Protein AF-M6EBB3-F1 (afdb_monomer)

Structure (mmCIF, N/CA/C/O backbone):
data_AF-M6EBB3-F1
#
_entry.id   AF-M6EBB3-F1
#
loop_
_atom_site.group_PDB
_atom_site.id
_atom_site.type_symbol
_atom_site.label_atom_id
_atom_site.label_alt_id
_atom_site.label_comp_id
_atom_site.label_asym_id
_atom_site.label_entity_id
_atom_site.label_seq_id
_atom_site.pdbx_PDB_ins_code
_atom_site.Cartn_x
_atom_site.Cartn_y
_atom_site.Cartn_z
_atom_site.occupancy
_atom_site.B_iso_or_equiv
_atom_site.auth_seq_id
_atom_site.auth_comp_id
_atom_site.auth_asym_id
_atom_site.auth_atom_id
_atom_site.pdbx_PDB_model_num
ATOM 1 N N . MET A 1 1 ? -8.201 6.670 -2.547 1.00 90.94 1 MET A N 1
ATOM 2 C CA . MET A 1 1 ? -8.182 5.988 -1.235 1.00 90.94 1 MET A CA 1
ATOM 3 C C . MET A 1 1 ? -7.488 6.898 -0.233 1.00 90.94 1 MET A C 1
ATOM 5 O O . MET A 1 1 ? -6.308 7.124 -0.425 1.00 90.94 1 MET A O 1
ATOM 9 N N . TYR A 1 2 ? -8.177 7.465 0.760 1.00 93.94 2 TYR A N 1
ATOM 10 C CA . TYR A 1 2 ? -7.606 8.462 1.680 1.00 93.94 2 TYR A CA 1
ATOM 11 C C . TYR A 1 2 ? -7.343 7.869 3.071 1.00 93.94 2 TYR A C 1
ATOM 13 O O . TYR A 1 2 ? -8.265 7.339 3.694 1.00 93.94 2 TYR A O 1
ATOM 21 N N . SER A 1 3 ? -6.114 8.011 3.572 1.00 95.50 3 SER A N 1
ATOM 22 C CA . SER A 1 3 ? -5.724 7.679 4.947 1.00 95.50 3 SER A CA 1
ATOM 23 C C . SER A 1 3 ? -5.697 8.931 5.817 1.00 95.50 3 SER A C 1
ATOM 25 O O . SER A 1 3 ? -5.097 9.930 5.441 1.00 95.50 3 SER A O 1
ATOM 27 N N . LYS A 1 4 ? -6.353 8.906 6.980 1.00 95.00 4 LYS A N 1
ATOM 28 C CA . LYS A 1 4 ? -6.359 10.023 7.942 1.00 95.00 4 LYS A CA 1
ATOM 29 C C . LYS A 1 4 ? -6.238 9.497 9.369 1.00 95.00 4 LYS A C 1
ATOM 31 O O . LYS A 1 4 ? -7.159 9.648 10.171 1.00 95.00 4 LYS A O 1
ATOM 36 N N . VAL A 1 5 ? -5.129 8.826 9.675 1.00 95.38 5 VAL A N 1
ATOM 37 C CA . VAL A 1 5 ? -4.900 8.245 11.011 1.00 95.38 5 VAL A CA 1
ATOM 38 C C . VAL A 1 5 ? -4.721 9.339 12.068 1.00 95.38 5 VAL A C 1
ATOM 40 O O . VAL A 1 5 ? -5.333 9.274 13.135 1.00 95.38 5 VAL A O 1
ATOM 43 N N . GLY A 1 6 ? -3.929 10.374 11.771 1.00 91.88 6 GLY A N 1
ATOM 44 C CA . GLY A 1 6 ? -3.721 11.510 12.669 1.00 91.88 6 GLY A CA 1
ATOM 45 C C . GLY A 1 6 ? -3.179 11.091 14.041 1.00 91.88 6 GLY A C 1
ATOM 46 O O . GLY A 1 6 ? -2.191 10.361 14.157 1.00 91.88 6 GLY A O 1
ATOM 47 N N . SER A 1 7 ? -3.820 11.547 15.119 1.00 93.81 7 SER A N 1
ATOM 48 C CA . SER A 1 7 ? -3.408 11.225 16.494 1.00 93.81 7 SER A CA 1
ATOM 49 C C . SER A 1 7 ? -3.802 9.814 16.949 1.00 93.81 7 SER A C 1
ATOM 51 O O . SER A 1 7 ? -3.238 9.319 17.925 1.00 93.81 7 SER A O 1
ATOM 53 N N . TYR A 1 8 ? -4.703 9.133 16.238 1.00 94.19 8 TYR A N 1
ATOM 54 C CA . TYR A 1 8 ? -5.161 7.789 16.590 1.00 94.19 8 TYR A CA 1
ATOM 55 C C . TYR A 1 8 ? -4.100 6.719 16.294 1.00 94.19 8 TYR A C 1
ATOM 57 O O . TYR A 1 8 ? -3.073 6.987 15.668 1.00 94.19 8 TYR A O 1
ATOM 65 N N . GLN A 1 9 ? -4.317 5.498 16.791 1.00 94.38 9 GLN A N 1
ATOM 66 C CA . GLN A 1 9 ? -3.449 4.350 16.483 1.00 94.38 9 GLN A CA 1
ATOM 67 C C . GLN A 1 9 ? -3.771 3.740 15.115 1.00 94.38 9 GLN A C 1
ATOM 69 O O . GLN A 1 9 ? -2.894 3.192 14.456 1.00 94.38 9 GLN A O 1
ATOM 74 N N . TRP A 1 10 ? -5.027 3.853 14.693 1.00 94.25 10 TRP A N 1
ATOM 75 C CA . TRP A 1 10 ? -5.537 3.392 13.412 1.00 94.25 10 TRP A CA 1
ATOM 76 C C . TRP A 1 10 ? -6.767 4.223 13.032 1.00 94.25 10 TRP A C 1
ATOM 78 O O . TRP A 1 10 ? -7.370 4.860 13.900 1.00 94.25 10 TRP A O 1
ATOM 88 N N . ASN A 1 11 ? -7.135 4.230 11.753 1.00 95.75 11 ASN A N 1
ATOM 89 C CA . ASN A 1 11 ? -8.399 4.804 11.292 1.00 95.75 11 ASN A CA 1
ATOM 90 C C . ASN A 1 11 ? -8.869 4.141 9.990 1.00 95.75 11 ASN A C 1
ATOM 92 O O . ASN A 1 11 ? -8.056 3.641 9.210 1.00 95.75 11 ASN A O 1
ATOM 96 N N . TRP A 1 12 ? -10.178 4.157 9.746 1.00 95.19 12 TRP A N 1
ATOM 97 C CA . TRP A 1 12 ? -10.775 3.648 8.514 1.00 95.19 12 TRP A CA 1
ATOM 98 C C . TRP A 1 12 ? -10.331 4.453 7.296 1.00 95.19 12 TRP A C 1
ATOM 100 O O . TRP A 1 12 ? -10.166 5.676 7.348 1.00 95.19 12 TRP A O 1
ATOM 110 N N . ILE A 1 13 ? -10.194 3.755 6.174 1.00 95.75 13 ILE A N 1
ATOM 111 C CA . ILE A 1 13 ? -9.938 4.382 4.886 1.00 95.75 13 ILE A CA 1
ATOM 112 C C . ILE A 1 13 ? -11.194 5.087 4.375 1.00 95.75 13 ILE A C 1
ATOM 114 O O . ILE A 1 13 ? -12.295 4.540 4.401 1.00 95.75 13 ILE A O 1
ATOM 118 N N . GLN A 1 14 ? -11.012 6.297 3.846 1.00 94.19 14 GLN A N 1
ATOM 119 C CA . GLN A 1 14 ? -12.075 7.057 3.196 1.00 94.19 14 GLN A CA 1
ATOM 120 C C . GLN A 1 14 ? -11.992 6.909 1.673 1.00 94.19 14 GLN A C 1
ATOM 122 O O . GLN A 1 14 ? -10.945 7.134 1.055 1.00 94.19 14 GLN A O 1
ATOM 127 N N . TRP A 1 15 ? -13.115 6.559 1.052 1.00 92.75 15 TRP A N 1
ATOM 128 C CA . TRP A 1 15 ? -13.246 6.485 -0.401 1.00 92.75 15 TRP A CA 1
ATOM 129 C C . TRP A 1 15 ? -13.797 7.800 -0.948 1.00 92.75 15 TRP A C 1
ATOM 131 O O . TRP A 1 15 ? -14.705 8.392 -0.372 1.00 92.75 15 TRP A O 1
ATOM 141 N N . ALA A 1 16 ? -13.230 8.261 -2.056 1.00 89.69 16 ALA A N 1
ATOM 142 C CA . ALA A 1 16 ? -13.687 9.435 -2.785 1.00 89.69 16 ALA A CA 1
ATOM 143 C C . ALA A 1 16 ? -13.349 9.263 -4.269 1.00 89.69 16 ALA A C 1
ATOM 145 O O . ALA A 1 16 ? -12.510 8.426 -4.621 1.00 89.69 16 ALA A O 1
ATOM 146 N N . LEU A 1 17 ? -14.006 10.052 -5.118 1.00 87.75 17 LEU A N 1
ATOM 147 C CA . LEU A 1 17 ? -13.765 10.055 -6.559 1.00 87.75 17 LEU A CA 1
ATOM 148 C C . LEU A 1 17 ? -12.328 10.502 -6.861 1.00 87.75 17 LEU A C 1
ATOM 150 O O . LEU A 1 17 ? -11.844 11.483 -6.294 1.00 87.75 17 LEU A O 1
ATOM 154 N N . CYS A 1 18 ? -11.657 9.765 -7.747 1.00 83.88 18 CYS A N 1
ATOM 155 C CA . CYS A 1 18 ? -10.343 10.129 -8.269 1.00 83.88 18 CYS A CA 1
ATOM 156 C C . CYS A 1 18 ? -10.509 11.175 -9.377 1.00 83.88 18 CYS A C 1
ATOM 158 O O . CYS A 1 18 ? -11.438 11.081 -10.176 1.00 83.88 18 CYS A O 1
ATOM 160 N N . ASN A 1 19 ? -9.626 12.171 -9.421 1.00 81.50 19 ASN A N 1
ATOM 161 C CA . ASN A 1 19 ? -9.592 13.192 -10.472 1.00 81.50 19 ASN A CA 1
ATOM 162 C C . ASN A 1 19 ? -8.405 13.012 -11.437 1.00 81.50 19 ASN A C 1
ATOM 164 O O . ASN A 1 19 ? -8.114 13.932 -12.197 1.00 81.50 19 ASN A O 1
ATOM 168 N N . ASP A 1 20 ? -7.708 11.871 -11.351 1.00 81.75 20 ASP A N 1
ATOM 169 C CA . ASP A 1 20 ? -6.512 11.457 -12.111 1.00 81.75 20 ASP A CA 1
ATOM 170 C C . ASP A 1 20 ? -5.367 12.484 -12.171 1.00 81.75 20 ASP A C 1
ATOM 172 O O . ASP A 1 20 ? -4.387 12.321 -12.899 1.00 81.75 20 ASP A O 1
ATOM 176 N N . ALA A 1 21 ? -5.451 13.540 -11.363 1.00 86.31 21 ALA A N 1
ATOM 177 C CA . ALA A 1 21 ? -4.432 14.562 -11.275 1.00 86.31 21 ALA A CA 1
ATOM 178 C C . ALA A 1 21 ? -3.241 14.039 -10.457 1.00 86.31 21 ALA A C 1
ATOM 180 O O . ALA A 1 21 ? -3.439 13.356 -9.445 1.00 86.31 21 ALA A O 1
ATOM 181 N N . PRO A 1 22 ? -1.998 14.401 -10.823 1.00 82.88 22 PRO A N 1
ATOM 182 C CA . PRO A 1 22 ? -0.835 14.088 -10.008 1.00 82.88 22 PRO A CA 1
ATOM 183 C C . PRO A 1 22 ? -1.013 14.611 -8.579 1.00 82.88 22 PRO A C 1
ATOM 185 O O . PRO A 1 22 ? -1.277 15.796 -8.361 1.00 82.88 22 PRO A O 1
ATOM 188 N N . ILE A 1 23 ? -0.847 13.728 -7.597 1.00 85.25 23 ILE A N 1
ATOM 189 C CA . ILE A 1 23 ? -0.937 14.071 -6.177 1.00 85.25 23 ILE A CA 1
ATOM 190 C C . ILE A 1 23 ? 0.456 14.246 -5.568 1.00 85.25 23 ILE A C 1
ATOM 192 O O . ILE A 1 23 ? 1.405 13.540 -5.904 1.00 85.25 23 ILE A O 1
ATOM 196 N N . SER A 1 24 ? 0.582 15.199 -4.643 1.00 87.56 24 SER A N 1
ATOM 197 C CA . SER A 1 24 ? 1.797 15.366 -3.836 1.00 87.56 24 SER A CA 1
ATOM 198 C C . SER A 1 24 ? 2.027 14.153 -2.929 1.00 87.56 24 SER A C 1
ATOM 200 O O . SER A 1 24 ? 1.070 13.534 -2.468 1.00 87.56 24 SER A O 1
ATOM 202 N N . LYS A 1 25 ? 3.290 13.869 -2.589 1.00 87.88 25 LYS A N 1
ATOM 203 C CA . LYS A 1 25 ? 3.646 12.814 -1.626 1.00 87.88 25 LYS A CA 1
ATOM 204 C C . LYS A 1 25 ? 3.066 13.040 -0.233 1.00 87.88 25 LYS A C 1
ATOM 206 O O . LYS A 1 25 ? 2.871 12.069 0.468 1.00 87.88 25 LYS A O 1
ATOM 211 N N . ASN A 1 26 ? 2.752 14.283 0.141 1.00 90.06 26 ASN A N 1
ATOM 212 C CA . ASN A 1 26 ? 2.129 14.616 1.431 1.00 90.06 26 ASN A CA 1
ATOM 213 C C . ASN A 1 26 ? 0.589 14.581 1.371 1.00 90.06 26 ASN A C 1
ATOM 215 O O . ASN A 1 26 ? -0.085 15.135 2.237 1.00 90.06 26 ASN A O 1
ATOM 219 N N . ASN A 1 27 ? 0.017 14.036 0.295 1.00 91.38 27 ASN A N 1
ATOM 220 C CA . ASN A 1 27 ? -1.424 13.954 0.125 1.00 91.38 27 ASN A CA 1
ATOM 221 C C . ASN A 1 27 ? -1.969 12.729 0.878 1.00 91.38 27 ASN A C 1
ATOM 223 O O . ASN A 1 27 ? -1.415 11.644 0.719 1.00 91.38 27 ASN A O 1
ATOM 227 N N . PRO A 1 28 ? -3.103 12.835 1.590 1.00 93.19 28 PRO A N 1
ATOM 228 C CA . PRO A 1 28 ? -3.698 1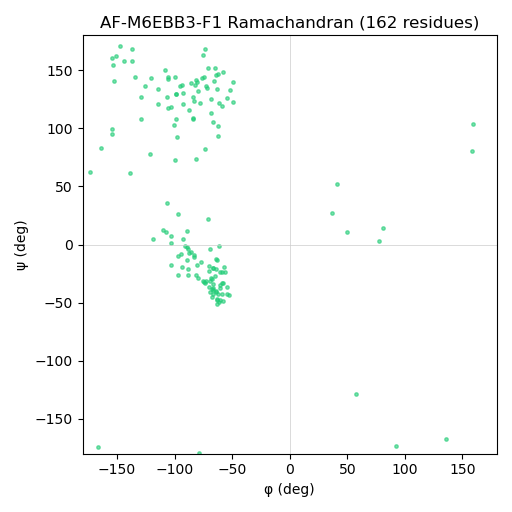1.682 2.256 1.00 93.19 28 PRO A CA 1
ATOM 229 C C . PRO A 1 28 ? -4.172 10.558 1.323 1.00 93.19 28 PRO A C 1
ATOM 231 O O . PRO A 1 28 ? -4.449 9.456 1.786 1.00 93.19 28 PRO A O 1
ATOM 234 N N . ALA A 1 29 ? -4.257 10.813 0.016 1.00 92.38 29 ALA A N 1
ATOM 235 C CA . ALA A 1 29 ? -4.501 9.806 -1.011 1.00 92.38 29 ALA A CA 1
ATOM 236 C C . ALA A 1 29 ? -3.236 9.130 -1.565 1.00 92.38 29 ALA A C 1
ATOM 238 O O . ALA A 1 29 ? -3.356 8.248 -2.415 1.00 92.38 29 ALA A O 1
ATOM 239 N N . TYR A 1 30 ? -2.044 9.549 -1.138 1.00 90.56 30 TYR A N 1
ATOM 240 C CA . TYR A 1 30 ? -0.787 8.963 -1.586 1.00 90.56 30 TYR A CA 1
ATOM 241 C C . TYR A 1 30 ? -0.508 7.653 -0.846 1.00 90.56 30 TYR A C 1
ATOM 243 O O . TYR A 1 30 ? -0.581 7.593 0.383 1.00 90.56 30 TYR A O 1
ATOM 251 N N . TRP A 1 31 ? -0.144 6.629 -1.619 1.00 88.88 31 TRP A N 1
ATOM 252 C CA . TRP A 1 31 ? 0.245 5.312 -1.132 1.00 88.88 31 TRP A CA 1
ATOM 253 C C . TRP A 1 31 ? 1.566 4.909 -1.767 1.00 88.88 31 TRP A C 1
ATOM 255 O O . TRP A 1 31 ? 1.717 4.935 -2.987 1.00 88.88 31 TRP A O 1
ATOM 265 N N . ASN A 1 32 ? 2.520 4.535 -0.928 1.00 85.25 32 ASN A N 1
ATOM 266 C CA . ASN A 1 32 ? 3.756 3.917 -1.343 1.00 85.25 32 ASN A CA 1
ATOM 267 C C . ASN A 1 32 ? 3.550 2.403 -1.433 1.00 85.25 32 ASN A C 1
ATOM 269 O O . ASN A 1 32 ? 3.276 1.734 -0.432 1.00 85.25 32 ASN A O 1
ATOM 273 N N . VAL A 1 33 ? 3.674 1.892 -2.654 1.00 77.81 33 VAL A N 1
ATOM 274 C CA . VAL A 1 33 ? 3.571 0.471 -2.966 1.00 77.81 33 VAL A CA 1
ATOM 275 C C . VAL A 1 33 ? 4.986 -0.085 -3.043 1.00 77.81 33 VAL A C 1
ATOM 277 O O . VAL A 1 33 ? 5.633 0.002 -4.083 1.00 77.81 33 VAL A O 1
ATOM 280 N N . TYR A 1 34 ? 5.485 -0.610 -1.924 1.00 66.56 34 TYR A N 1
ATOM 281 C CA . TYR A 1 34 ? 6.765 -1.309 -1.896 1.00 66.56 34 TYR A CA 1
ATOM 282 C C . TYR A 1 34 ? 6.508 -2.808 -1.771 1.00 66.56 34 TYR A C 1
ATOM 284 O O . TYR A 1 34 ? 5.897 -3.271 -0.806 1.00 66.56 34 TYR A O 1
ATOM 292 N N . LEU A 1 35 ? 6.932 -3.553 -2.789 1.00 64.88 35 LEU A N 1
ATOM 293 C CA . LEU A 1 35 ? 6.780 -4.999 -2.844 1.00 64.88 35 LEU A CA 1
ATOM 294 C C . LEU A 1 35 ? 8.099 -5.631 -2.413 1.00 64.88 35 LEU A C 1
ATOM 296 O O . LEU A 1 35 ? 9.103 -5.514 -3.109 1.00 64.88 35 LEU A O 1
ATOM 300 N N . GLU A 1 36 ? 8.099 -6.212 -1.214 1.00 57.94 36 GLU A N 1
ATOM 301 C CA . GLU A 1 36 ? 9.284 -6.832 -0.611 1.00 57.94 36 GLU A CA 1
ATOM 302 C C . GLU A 1 36 ? 9.525 -8.244 -1.145 1.00 57.94 36 GLU A C 1
ATOM 304 O O . GLU A 1 36 ? 10.668 -8.696 -1.168 1.00 57.94 36 GLU A O 1
ATOM 309 N N . THR A 1 37 ? 8.471 -8.931 -1.593 1.00 58.19 37 THR A N 1
ATOM 310 C CA . THR A 1 37 ? 8.545 -10.299 -2.108 1.00 58.19 37 THR A CA 1
ATOM 311 C C . THR A 1 37 ? 7.691 -10.461 -3.366 1.00 58.19 37 THR A C 1
ATOM 313 O O . THR A 1 37 ? 6.877 -9.604 -3.717 1.00 58.19 37 THR A O 1
ATOM 316 N N . GLU A 1 38 ? 7.866 -11.585 -4.061 1.00 57.38 38 GLU A N 1
ATOM 317 C CA . GLU A 1 38 ? 7.031 -11.957 -5.216 1.00 57.38 38 GLU A CA 1
ATOM 318 C C . GLU A 1 38 ? 5.576 -12.246 -4.826 1.00 57.38 38 GLU A C 1
ATOM 320 O O . GLU A 1 38 ? 4.668 -12.168 -5.648 1.00 57.38 38 GLU A O 1
ATOM 325 N N . GLU A 1 39 ? 5.354 -12.539 -3.548 1.00 53.81 39 GLU A N 1
ATOM 326 C CA . GLU A 1 39 ? 4.056 -12.872 -2.961 1.00 53.81 39 GLU A CA 1
ATOM 327 C C . GLU A 1 39 ? 3.286 -11.618 -2.513 1.00 53.81 39 GLU A C 1
ATOM 329 O O . GLU A 1 39 ? 2.120 -11.709 -2.122 1.00 53.81 39 GLU A O 1
ATOM 334 N N . GLY A 1 40 ? 3.925 -10.444 -2.574 1.00 59.50 40 GLY A N 1
ATOM 335 C CA . GLY A 1 40 ? 3.326 -9.156 -2.262 1.00 59.50 40 GLY A CA 1
ATOM 336 C C . GLY A 1 40 ? 4.218 -8.269 -1.397 1.00 59.50 40 GLY A C 1
ATOM 337 O O . GLY A 1 40 ? 5.412 -8.490 -1.203 1.00 59.50 40 GLY A O 1
ATOM 338 N N . GLY A 1 41 ? 3.626 -7.209 -0.861 1.00 70.19 41 GLY A N 1
ATOM 339 C CA . GLY A 1 41 ? 4.336 -6.316 0.040 1.00 70.19 41 GLY A CA 1
ATOM 340 C C . GLY A 1 41 ? 3.426 -5.374 0.791 1.00 70.19 41 GLY A C 1
ATOM 341 O O . GLY A 1 41 ? 2.197 -5.467 0.740 1.00 70.19 41 GLY A O 1
ATOM 342 N N . MET A 1 42 ? 4.061 -4.478 1.532 1.00 78.75 42 MET A N 1
ATOM 343 C CA . MET A 1 42 ? 3.378 -3.602 2.461 1.00 78.75 42 MET A CA 1
ATOM 344 C C . MET A 1 42 ? 3.026 -2.275 1.792 1.00 78.75 42 MET A C 1
ATOM 346 O O . MET A 1 42 ? 3.887 -1.514 1.354 1.00 78.75 42 MET A O 1
ATOM 350 N N . LEU A 1 43 ? 1.732 -1.976 1.765 1.00 86.81 43 LEU A N 1
ATOM 351 C CA . LEU A 1 43 ? 1.219 -0.683 1.337 1.00 86.81 43 LEU A CA 1
ATOM 352 C C . LEU A 1 43 ? 1.284 0.299 2.503 1.00 86.81 43 LEU A C 1
ATOM 354 O O . LEU A 1 43 ? 0.705 0.043 3.562 1.00 86.81 43 LEU A O 1
ATOM 358 N N . THR A 1 44 ? 1.973 1.422 2.307 1.00 90.75 44 THR A N 1
ATOM 359 C CA . THR A 1 44 ? 2.088 2.478 3.324 1.00 90.75 44 THR A CA 1
ATOM 360 C C . THR A 1 44 ? 1.529 3.799 2.820 1.00 90.75 44 THR A C 1
ATOM 362 O O . THR A 1 44 ? 1.655 4.112 1.640 1.00 90.75 44 THR A O 1
ATOM 365 N N . ASP A 1 45 ? 0.876 4.571 3.682 1.00 93.06 45 ASP A N 1
ATOM 366 C CA . ASP A 1 45 ? 0.402 5.909 3.328 1.00 93.06 45 ASP A CA 1
ATOM 367 C C . ASP A 1 45 ? 1.539 6.951 3.357 1.00 93.06 45 ASP A C 1
ATOM 369 O O . ASP A 1 45 ? 2.698 6.649 3.649 1.00 93.06 45 ASP A O 1
ATOM 373 N N . TYR A 1 46 ? 1.200 8.205 3.059 1.00 92.44 46 TYR A N 1
ATOM 374 C CA . TYR A 1 46 ? 2.117 9.349 3.104 1.00 92.44 46 TYR A CA 1
ATOM 375 C C . TYR A 1 46 ? 2.808 9.607 4.458 1.00 92.44 46 TYR A C 1
ATOM 377 O O . TYR A 1 46 ? 3.830 10.290 4.493 1.00 92.44 46 TYR A O 1
ATOM 385 N N . GLU A 1 47 ? 2.272 9.077 5.558 1.00 93.69 47 GLU A N 1
ATOM 386 C CA . GLU A 1 47 ? 2.818 9.178 6.917 1.00 93.69 47 GLU A CA 1
ATOM 387 C C . GLU A 1 47 ? 3.509 7.878 7.371 1.00 93.69 47 GLU A C 1
ATOM 389 O O . GLU A 1 47 ? 4.016 7.806 8.491 1.00 93.69 47 GLU A O 1
ATOM 394 N N . GLY A 1 48 ? 3.561 6.852 6.516 1.00 91.44 48 GLY A N 1
ATOM 395 C CA . GLY A 1 48 ? 4.135 5.545 6.838 1.00 91.44 48 GLY A CA 1
ATOM 396 C C . GLY A 1 48 ? 3.201 4.623 7.631 1.00 91.44 48 GLY A C 1
ATOM 397 O O . GLY A 1 48 ? 3.661 3.622 8.182 1.00 91.44 48 GLY A O 1
ATOM 398 N N . ASN A 1 49 ? 1.901 4.926 7.709 1.00 93.31 49 ASN A N 1
ATOM 399 C CA . ASN A 1 49 ? 0.913 4.012 8.278 1.00 93.31 49 ASN A CA 1
ATOM 400 C C . ASN A 1 49 ? 0.626 2.871 7.301 1.00 93.31 49 ASN A C 1
ATOM 402 O O . ASN A 1 49 ? 0.578 3.063 6.089 1.00 93.31 49 ASN A O 1
ATOM 406 N N . ILE A 1 50 ? 0.401 1.681 7.838 1.00 91.25 50 ILE A N 1
ATOM 407 C CA . ILE A 1 50 ? 0.302 0.434 7.085 1.00 91.25 50 ILE A CA 1
ATOM 408 C C . ILE A 1 50 ? -1.160 0.171 6.731 1.00 91.25 50 ILE A C 1
ATOM 410 O O . ILE A 1 50 ? -2.024 0.218 7.610 1.00 91.25 50 ILE A O 1
ATOM 414 N N . LEU A 1 51 ? -1.445 -0.133 5.465 1.00 91.44 51 LEU A N 1
ATOM 415 C CA . LEU A 1 51 ? -2.772 -0.565 5.034 1.00 91.44 51 LEU A CA 1
ATOM 416 C C . LEU A 1 51 ? -3.054 -1.985 5.528 1.00 91.44 51 LEU A C 1
ATOM 418 O O . LEU A 1 51 ? -2.227 -2.886 5.378 1.00 91.44 51 LEU A O 1
ATOM 422 N N . ARG A 1 52 ? -4.253 -2.203 6.062 1.00 90.44 52 ARG A N 1
ATOM 423 C CA . ARG A 1 52 ? -4.764 -3.520 6.449 1.00 90.44 52 ARG A CA 1
ATOM 424 C C . ARG A 1 52 ? -6.213 -3.673 6.030 1.00 90.44 52 ARG A C 1
ATOM 426 O O . ARG A 1 52 ? -6.936 -2.691 5.858 1.00 90.44 52 ARG A O 1
ATOM 433 N N . VAL A 1 53 ? -6.640 -4.922 5.896 1.00 90.62 53 VAL A N 1
ATOM 434 C CA . VAL A 1 53 ? -8.032 -5.278 5.616 1.00 90.62 53 VAL A CA 1
ATOM 435 C C . VAL A 1 53 ? -8.513 -6.259 6.672 1.00 90.62 53 VAL A C 1
ATOM 437 O O . VAL A 1 53 ? -7.807 -7.192 7.059 1.00 90.62 53 VAL A O 1
ATOM 440 N N . THR A 1 54 ? -9.723 -6.040 7.163 1.00 89.00 54 THR A N 1
ATOM 441 C CA . THR A 1 54 ? -10.391 -6.916 8.127 1.00 89.00 54 THR A CA 1
ATOM 442 C C . THR A 1 54 ? -10.748 -8.264 7.489 1.00 89.00 54 THR A C 1
ATOM 444 O O . THR A 1 54 ? -11.434 -8.337 6.466 1.00 89.00 54 THR A O 1
ATOM 447 N N . ARG A 1 55 ? -10.298 -9.371 8.094 1.00 85.81 55 ARG A N 1
ATOM 448 C CA . ARG A 1 55 ? -10.513 -10.716 7.529 1.00 85.81 55 ARG A CA 1
ATOM 449 C C . ARG A 1 55 ? -11.818 -11.368 7.970 1.00 85.81 55 ARG A C 1
ATOM 451 O O . ARG A 1 55 ? -12.291 -12.260 7.275 1.00 85.81 55 ARG A O 1
ATOM 458 N N . TYR A 1 56 ? -12.409 -10.923 9.079 1.00 83.25 56 TYR A N 1
ATOM 459 C CA . TYR A 1 56 ? -13.645 -11.480 9.639 1.00 83.25 56 TYR A CA 1
ATOM 460 C C . TYR A 1 56 ? -14.489 -10.398 10.340 1.00 83.25 56 TYR A C 1
ATOM 462 O O . TYR A 1 56 ? -14.021 -9.281 10.562 1.00 83.25 56 TYR A O 1
ATOM 470 N N . GLY A 1 57 ? -15.720 -10.749 10.730 1.00 84.81 57 GLY A N 1
ATOM 471 C CA . GLY A 1 57 ? -16.626 -9.892 11.506 1.00 84.81 57 GLY A CA 1
ATOM 472 C C . GLY A 1 57 ? -17.582 -9.047 10.655 1.00 84.81 57 GLY A C 1
ATOM 473 O O . GLY A 1 57 ? -17.655 -9.199 9.441 1.00 84.81 57 GLY A O 1
ATOM 474 N N . SER A 1 58 ? -18.331 -8.148 11.299 1.00 86.69 58 SER A N 1
ATOM 475 C CA . SER A 1 58 ? -19.333 -7.292 10.636 1.00 86.69 58 SER A CA 1
ATOM 476 C C . SER A 1 58 ? -18.733 -6.298 9.642 1.00 86.69 58 SER A C 1
ATOM 478 O O . SER A 1 58 ? -19.393 -5.913 8.684 1.00 86.69 58 SER A O 1
ATOM 480 N N . ASN A 1 59 ? -17.476 -5.909 9.853 1.00 87.50 59 ASN A N 1
ATOM 481 C CA . ASN A 1 59 ? -16.735 -5.013 8.973 1.00 87.50 59 ASN A CA 1
ATOM 482 C C . ASN A 1 59 ? -15.839 -5.786 8.006 1.00 87.50 59 ASN A C 1
ATOM 484 O O . ASN A 1 59 ? -14.797 -5.264 7.636 1.00 87.50 59 ASN A O 1
ATOM 488 N N . TRP A 1 60 ? -16.167 -7.032 7.657 1.00 88.62 60 TRP A N 1
ATOM 489 C CA . TRP A 1 60 ? -15.365 -7.855 6.750 1.00 88.62 60 TRP A CA 1
ATOM 490 C C . TRP A 1 60 ? -15.043 -7.135 5.431 1.00 88.62 60 TRP A C 1
ATOM 492 O O . TRP A 1 60 ? -15.926 -6.548 4.810 1.00 88.62 60 TRP A O 1
ATOM 502 N N . GLY A 1 61 ? -13.776 -7.182 5.007 1.00 87.81 61 GLY A N 1
ATOM 503 C CA . GLY A 1 61 ? -13.320 -6.571 3.755 1.00 87.81 61 GLY A CA 1
ATOM 504 C C . GLY A 1 61 ? -13.134 -5.050 3.806 1.00 87.81 61 GLY A C 1
ATOM 505 O O . GLY A 1 61 ? -12.786 -4.444 2.795 1.00 87.81 61 GLY A O 1
ATOM 506 N N . VAL A 1 62 ? -13.331 -4.412 4.962 1.00 90.88 62 VAL A N 1
ATOM 507 C C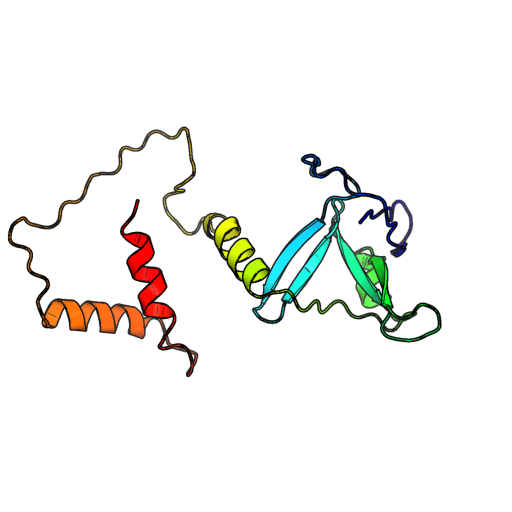A . VAL A 1 62 ? -13.151 -2.965 5.113 1.00 90.88 62 VAL A CA 1
ATOM 508 C C . VAL A 1 62 ? -11.677 -2.642 5.368 1.00 90.88 62 VAL A C 1
ATOM 510 O O . VAL A 1 62 ? -11.041 -3.181 6.276 1.00 90.88 62 VAL A O 1
ATOM 513 N N . ALA A 1 63 ? -11.133 -1.736 4.557 1.00 92.69 63 ALA A N 1
ATOM 514 C CA . ALA A 1 63 ? -9.749 -1.292 4.658 1.00 92.69 63 ALA A CA 1
ATOM 515 C C . ALA A 1 63 ? -9.561 -0.214 5.738 1.00 92.69 63 ALA A C 1
ATOM 517 O O . ALA A 1 63 ? -10.374 0.705 5.882 1.00 92.69 63 ALA A O 1
ATOM 518 N N . TYR A 1 64 ? -8.446 -0.285 6.457 1.00 93.56 64 TYR A N 1
ATOM 519 C CA . TYR A 1 64 ? -8.025 0.712 7.438 1.00 93.56 64 TYR A CA 1
ATOM 520 C C . TYR A 1 64 ? -6.504 0.881 7.424 1.00 93.56 64 TYR A C 1
ATOM 522 O O . TYR A 1 64 ? -5.774 0.001 6.973 1.00 93.56 64 TYR A O 1
ATOM 530 N N . ALA A 1 65 ? -6.027 2.026 7.903 1.00 94.38 65 ALA A N 1
ATOM 531 C CA . ALA A 1 65 ? -4.605 2.300 8.079 1.00 94.38 65 ALA A CA 1
ATOM 532 C C . ALA A 1 65 ? -4.236 2.244 9.563 1.00 94.38 65 ALA A C 1
ATOM 534 O O . ALA A 1 65 ? -5.022 2.666 10.415 1.00 94.38 65 ALA A O 1
ATOM 535 N N . VAL A 1 66 ? -3.039 1.750 9.875 1.00 93.62 66 VAL A N 1
ATOM 536 C CA . VAL A 1 66 ? -2.551 1.586 11.250 1.00 93.62 66 VAL A CA 1
ATOM 537 C C . VAL A 1 66 ? -1.116 2.073 11.416 1.00 93.62 66 VAL A C 1
ATOM 539 O O . VAL A 1 66 ? -0.280 1.892 10.533 1.00 93.62 66 VAL A O 1
ATOM 542 N N . LYS A 1 67 ? -0.800 2.657 12.573 1.00 94.06 67 LYS A N 1
ATOM 543 C CA . LYS A 1 67 ? 0.575 3.030 12.915 1.00 94.06 67 LYS A CA 1
ATOM 544 C C . LYS A 1 67 ? 1.458 1.788 13.059 1.00 94.06 67 LYS A C 1
ATOM 546 O O . LYS A 1 67 ? 1.034 0.827 13.708 1.00 94.06 67 LYS A O 1
ATOM 551 N N . PRO A 1 68 ? 2.718 1.821 12.591 1.00 90.06 68 PRO A N 1
ATOM 552 C CA . PRO A 1 68 ? 3.650 0.706 12.770 1.00 90.06 68 PRO A CA 1
ATOM 553 C C . PRO A 1 68 ? 3.809 0.273 14.235 1.00 90.06 68 PRO A C 1
ATOM 555 O O . PRO A 1 68 ? 3.855 -0.916 14.537 1.00 90.06 68 PRO A O 1
ATOM 558 N N . SER A 1 69 ? 3.796 1.229 15.171 1.00 89.69 69 SER A N 1
ATOM 559 C CA . SER A 1 69 ? 3.885 0.964 16.615 1.00 89.69 69 SER A CA 1
ATOM 560 C C . SER A 1 69 ? 2.696 0.180 17.188 1.00 89.69 69 SER A C 1
ATOM 562 O O . SER A 1 69 ? 2.823 -0.425 18.254 1.00 89.69 69 SER A O 1
ATOM 564 N N . PHE A 1 70 ? 1.547 0.176 16.507 1.00 88.94 70 PHE A N 1
ATOM 565 C CA . PHE A 1 70 ? 0.344 -0.538 16.933 1.00 88.94 70 PHE A CA 1
ATOM 566 C C . PHE A 1 70 ? 0.185 -1.905 16.253 1.00 88.94 70 PHE A C 1
ATOM 568 O O . PHE A 1 70 ? -0.631 -2.706 16.701 1.00 88.94 70 PHE A O 1
ATOM 575 N N . LEU A 1 71 ? 0.995 -2.224 15.236 1.00 85.12 71 LEU A N 1
ATOM 576 C CA . LEU A 1 71 ? 0.840 -3.425 14.407 1.00 85.12 71 LEU A CA 1
ATOM 577 C C . LEU A 1 71 ? 0.798 -4.729 15.225 1.00 85.12 71 LEU A C 1
ATOM 579 O O . LEU A 1 71 ? -0.044 -5.588 14.982 1.00 85.12 71 LEU A O 1
ATOM 583 N N . VAL A 1 72 ? 1.665 -4.850 16.238 1.00 82.31 72 VAL A N 1
ATOM 584 C CA . VAL A 1 72 ? 1.753 -6.034 17.118 1.00 82.31 72 VAL A CA 1
ATOM 585 C C . VAL A 1 72 ? 0.507 -6.195 17.999 1.00 82.31 72 VAL A C 1
ATOM 587 O O . VAL A 1 72 ? 0.146 -7.305 18.376 1.00 82.31 72 VAL A O 1
ATOM 590 N N . ARG A 1 73 ? -0.154 -5.084 18.343 1.00 85.88 73 ARG A N 1
ATOM 591 C CA . ARG A 1 73 ? -1.333 -5.056 19.226 1.00 85.88 73 ARG A CA 1
ATOM 592 C C . ARG A 1 73 ? -2.649 -5.083 18.454 1.00 85.88 73 ARG A C 1
ATOM 594 O O . ARG A 1 73 ? -3.708 -5.211 19.060 1.00 85.88 73 ARG A O 1
ATOM 601 N N . ASP A 1 74 ? -2.587 -4.961 17.135 1.00 81.12 74 ASP A N 1
ATOM 602 C CA . ASP A 1 74 ? -3.746 -4.923 16.258 1.00 81.12 74 ASP A CA 1
ATOM 603 C C . ASP A 1 74 ? -4.265 -6.340 15.964 1.00 81.12 74 ASP A C 1
ATOM 605 O O . ASP A 1 74 ? -4.063 -6.904 14.886 1.00 81.12 74 ASP A O 1
ATOM 609 N N . THR A 1 75 ? -4.905 -6.928 16.977 1.00 78.06 75 THR A N 1
ATOM 610 C CA . THR A 1 75 ? -5.541 -8.255 16.932 1.00 78.06 75 THR A CA 1
ATOM 611 C C . THR A 1 75 ? -7.066 -8.174 16.821 1.00 78.06 75 THR A C 1
ATOM 613 O O . THR A 1 75 ? -7.707 -9.141 16.409 1.00 78.06 75 THR A O 1
ATOM 616 N N . THR A 1 76 ? -7.653 -7.012 17.128 1.00 71.81 76 THR A N 1
ATOM 617 C CA . THR A 1 76 ? -9.103 -6.799 17.278 1.00 71.81 76 THR A CA 1
ATOM 618 C C . THR A 1 76 ? -9.916 -7.169 16.038 1.00 71.81 76 THR A C 1
ATOM 620 O O . THR A 1 76 ? -11.036 -7.653 16.165 1.00 71.81 76 THR A O 1
ATOM 623 N N . HIS A 1 77 ? -9.364 -6.982 14.836 1.00 68.06 77 HIS A N 1
ATOM 624 C CA . HIS A 1 77 ? -10.100 -7.177 13.580 1.00 68.06 77 HIS A CA 1
ATOM 625 C C . HIS A 1 77 ? -9.640 -8.394 12.765 1.00 68.06 77 HIS A C 1
ATOM 627 O O . HIS A 1 77 ? -9.984 -8.511 11.586 1.00 68.06 77 HIS A O 1
ATOM 633 N N . SER A 1 78 ? -8.837 -9.280 13.375 1.00 73.75 78 SER A N 1
ATOM 634 C CA . SER A 1 78 ? -8.159 -10.388 12.680 1.00 73.75 78 SER A CA 1
ATOM 635 C C . SER A 1 78 ? -7.595 -9.983 11.304 1.00 73.75 78 SER A C 1
ATOM 637 O O . SER A 1 78 ? -7.943 -10.587 10.291 1.00 73.75 78 SER A O 1
ATOM 639 N N . PRO A 1 79 ? -6.806 -8.907 11.220 1.00 74.00 79 PRO A N 1
ATOM 640 C CA . PRO A 1 79 ? -6.459 -8.298 9.941 1.00 74.00 79 PRO A CA 1
ATOM 641 C C . PRO A 1 79 ? -5.499 -9.115 9.081 1.00 74.00 79 PRO A C 1
ATOM 643 O O . PRO A 1 79 ? -4.627 -9.823 9.585 1.00 74.00 79 PRO A O 1
ATOM 646 N N . THR A 1 80 ? -5.607 -8.925 7.766 1.00 72.06 80 THR A N 1
ATOM 647 C CA . THR A 1 80 ? -4.571 -9.302 6.802 1.00 72.06 80 THR A CA 1
ATOM 648 C C . THR A 1 80 ? -3.843 -8.060 6.294 1.00 72.06 80 THR A C 1
ATOM 650 O O . THR A 1 80 ? -4.447 -7.002 6.098 1.00 72.06 80 THR A O 1
ATOM 653 N N . SER A 1 81 ? -2.537 -8.207 6.094 1.00 66.19 81 SER A N 1
ATOM 654 C CA . SER A 1 81 ? -1.679 -7.236 5.401 1.00 66.19 81 SER A CA 1
ATOM 655 C C . SER A 1 81 ? -1.046 -7.844 4.146 1.00 66.19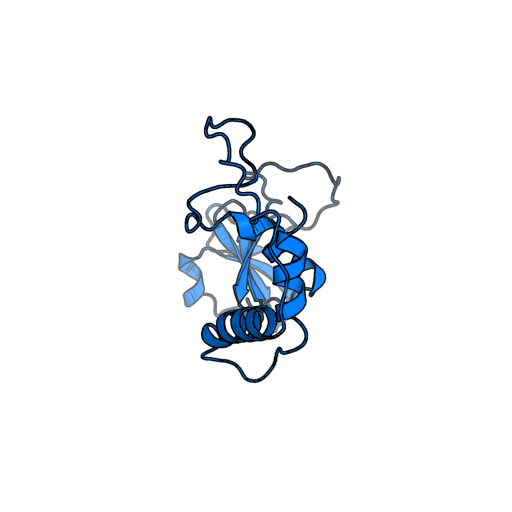 81 SER A C 1
ATOM 657 O O . SER A 1 81 ? -0.200 -7.211 3.525 1.00 66.19 81 SER A O 1
ATOM 659 N N . LEU A 1 82 ? -1.420 -9.082 3.798 1.00 70.06 82 LEU A N 1
ATOM 660 C CA . LEU A 1 82 ? -0.966 -9.738 2.582 1.00 70.06 82 LEU A CA 1
ATOM 661 C C . LEU A 1 82 ? -1.866 -9.287 1.436 1.00 70.06 82 LEU A C 1
ATOM 663 O O . LEU A 1 82 ? -3.044 -9.653 1.383 1.00 70.06 82 LEU A O 1
ATOM 667 N N . PHE A 1 83 ? -1.304 -8.475 0.549 1.00 73.81 83 PHE A N 1
ATOM 668 C CA . PHE A 1 83 ? -1.965 -8.025 -0.664 1.00 73.81 83 PHE A CA 1
ATOM 669 C C . PHE A 1 83 ? -1.410 -8.812 -1.842 1.00 73.81 83 PHE A C 1
ATOM 671 O O . PHE A 1 83 ? -0.224 -8.713 -2.148 1.00 73.81 83 PHE A O 1
ATOM 678 N N . VAL A 1 84 ? -2.284 -9.566 -2.507 1.00 71.69 84 VAL A N 1
ATOM 679 C CA . VAL A 1 84 ? -1.978 -10.113 -3.828 1.00 71.69 84 VAL A CA 1
ATOM 680 C C . VAL A 1 84 ? -2.161 -8.979 -4.825 1.00 71.69 84 VAL A C 1
ATOM 682 O O . VAL A 1 84 ? -3.226 -8.362 -4.891 1.00 71.69 84 VAL A O 1
ATOM 685 N N . VAL A 1 85 ? -1.101 -8.678 -5.556 1.00 71.25 85 VAL A N 1
ATOM 686 C CA . VAL A 1 85 ? -1.066 -7.635 -6.578 1.00 71.25 85 VAL A CA 1
ATOM 687 C C . VAL A 1 85 ? -1.018 -8.277 -7.954 1.00 71.25 85 VAL A C 1
ATOM 689 O O . VAL A 1 85 ? -0.512 -9.385 -8.119 1.00 71.25 85 VAL A O 1
ATOM 692 N N . ASP A 1 86 ? -1.576 -7.577 -8.936 1.00 77.50 86 ASP A N 1
ATOM 693 C CA . ASP A 1 86 ? -1.528 -8.020 -10.322 1.00 77.50 86 ASP A CA 1
ATOM 694 C C . ASP A 1 86 ? -0.077 -8.085 -10.830 1.00 77.50 86 ASP A C 1
ATOM 696 O O . ASP A 1 86 ? 0.776 -7.285 -10.425 1.00 77.50 86 ASP A O 1
ATOM 700 N N . ARG A 1 87 ? 0.202 -9.040 -11.721 1.00 75.00 87 ARG A N 1
ATOM 701 C CA . ARG A 1 87 ? 1.540 -9.245 -12.278 1.00 75.00 87 ARG A CA 1
ATOM 702 C C . ARG A 1 87 ? 2.046 -8.015 -13.033 1.00 75.00 87 ARG A C 1
ATOM 704 O O . ARG A 1 87 ? 3.214 -7.665 -12.895 1.00 75.00 87 ARG A O 1
ATOM 711 N N . ASP A 1 88 ? 1.177 -7.318 -13.754 1.00 79.25 88 ASP A N 1
ATOM 712 C CA . ASP A 1 88 ? 1.565 -6.125 -14.505 1.00 79.25 88 ASP A CA 1
ATOM 713 C C . ASP A 1 88 ? 1.969 -4.988 -13.553 1.00 79.25 88 ASP A C 1
ATOM 715 O O . ASP A 1 88 ? 2.891 -4.218 -13.835 1.00 79.25 88 ASP A O 1
ATOM 719 N N . LEU 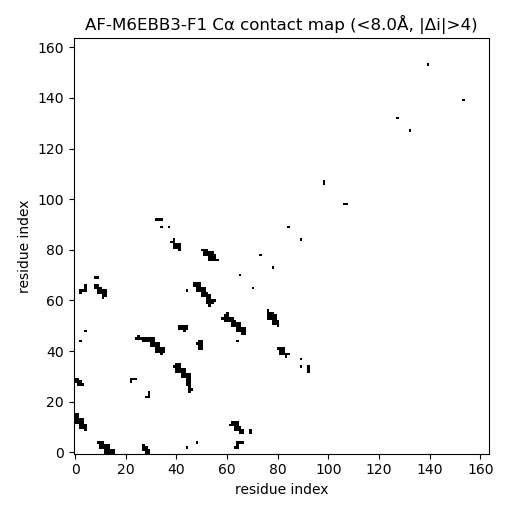A 1 89 ? 1.327 -4.904 -12.380 1.00 76.94 89 LEU A N 1
ATOM 720 C CA . LEU A 1 89 ? 1.697 -3.948 -11.335 1.00 76.94 89 LEU A CA 1
ATOM 721 C C . LEU A 1 89 ? 3.047 -4.307 -10.699 1.00 76.94 89 LEU A C 1
ATOM 723 O O . LEU A 1 89 ? 3.861 -3.413 -10.462 1.00 76.94 89 LEU A O 1
ATOM 727 N N . LEU A 1 90 ? 3.299 -5.595 -10.450 1.00 74.88 90 LEU A N 1
ATOM 728 C CA . LEU A 1 90 ? 4.598 -6.100 -9.988 1.00 74.88 90 LEU A CA 1
ATOM 729 C C . LEU A 1 90 ? 5.717 -5.742 -10.972 1.00 74.88 90 LEU A C 1
ATOM 731 O O . LEU A 1 90 ? 6.743 -5.193 -10.564 1.00 74.88 90 LEU A O 1
ATOM 735 N N . ASP A 1 91 ? 5.507 -6.003 -12.261 1.00 76.06 91 ASP A N 1
ATOM 736 C CA . ASP A 1 91 ? 6.487 -5.732 -13.312 1.00 76.06 91 ASP A CA 1
ATOM 737 C C . ASP A 1 91 ? 6.722 -4.223 -13.488 1.00 76.06 91 ASP A C 1
ATOM 739 O O . ASP A 1 91 ? 7.867 -3.777 -13.610 1.00 76.06 91 ASP A O 1
ATOM 743 N N . TRP A 1 92 ? 5.670 -3.403 -13.396 1.00 75.31 92 TRP A N 1
ATOM 744 C CA . TRP A 1 92 ? 5.797 -1.944 -13.396 1.00 75.31 92 TRP A CA 1
ATOM 745 C C . TRP A 1 92 ? 6.565 -1.416 -12.173 1.00 75.31 92 TRP A C 1
ATOM 747 O O . TRP A 1 92 ? 7.407 -0.521 -12.307 1.00 75.31 92 TRP A O 1
ATOM 757 N N . ILE A 1 93 ? 6.328 -1.973 -10.981 1.00 73.44 93 ILE A N 1
ATOM 758 C CA . ILE A 1 93 ? 7.086 -1.614 -9.774 1.00 73.44 93 ILE A CA 1
ATOM 759 C C . ILE A 1 93 ? 8.549 -1.981 -9.970 1.00 73.44 93 ILE A C 1
ATOM 761 O O . ILE A 1 93 ? 9.386 -1.095 -9.861 1.00 73.44 93 ILE A O 1
ATOM 765 N N . ARG A 1 94 ? 8.865 -3.215 -10.379 1.00 72.38 94 ARG A N 1
ATOM 766 C CA . ARG A 1 94 ? 10.241 -3.646 -10.686 1.00 72.38 94 ARG A CA 1
ATOM 767 C C . ARG A 1 94 ? 10.922 -2.712 -11.688 1.00 72.38 94 ARG A C 1
ATOM 769 O O . ARG A 1 94 ? 12.067 -2.316 -11.476 1.00 72.38 94 ARG A O 1
ATOM 776 N N . TYR A 1 95 ? 10.213 -2.301 -12.738 1.00 71.44 95 TYR A N 1
ATOM 777 C CA . TYR A 1 95 ? 10.717 -1.352 -13.730 1.00 71.44 95 TYR A CA 1
ATOM 778 C C . TYR A 1 95 ? 11.016 0.033 -13.128 1.00 71.44 95 TYR A C 1
ATOM 780 O O . TYR A 1 95 ? 12.084 0.602 -13.361 1.00 71.44 95 TYR A O 1
ATOM 788 N N . THR A 1 96 ? 10.101 0.585 -12.328 1.00 69.94 96 THR A N 1
ATOM 789 C CA . THR A 1 96 ? 10.273 1.919 -11.725 1.00 69.94 96 THR A CA 1
ATOM 790 C C . THR A 1 96 ? 11.275 1.930 -10.567 1.00 69.94 96 THR A C 1
ATOM 792 O O . THR A 1 96 ? 12.000 2.914 -10.395 1.00 69.94 96 THR A O 1
ATOM 795 N N . THR A 1 97 ? 11.373 0.837 -9.804 1.00 65.12 97 THR A N 1
ATOM 796 C CA . THR A 1 97 ? 12.290 0.676 -8.669 1.00 65.12 97 THR A CA 1
ATOM 797 C C . THR A 1 97 ? 13.648 0.106 -9.055 1.00 65.12 97 THR A C 1
ATOM 799 O O . THR A 1 97 ? 14.571 0.198 -8.252 1.00 65.12 97 THR A O 1
ATOM 802 N N . GLY A 1 98 ? 13.819 -0.440 -10.264 1.00 60.50 98 GLY A N 1
ATOM 803 C CA . GLY A 1 98 ? 15.088 -1.014 -10.734 1.00 60.50 98 GLY A CA 1
ATOM 804 C C . GLY A 1 98 ? 16.267 -0.036 -10.669 1.00 60.50 98 GLY A C 1
ATOM 805 O O . GLY A 1 98 ? 17.408 -0.445 -10.496 1.00 60.50 98 GLY A O 1
ATOM 806 N N . ASN A 1 99 ? 15.988 1.271 -10.691 1.00 54.41 99 ASN A N 1
ATOM 807 C CA . ASN A 1 99 ? 16.989 2.331 -10.542 1.00 54.41 99 ASN A CA 1
ATOM 808 C C . ASN A 1 99 ? 17.260 2.761 -9.078 1.00 54.41 99 ASN A C 1
ATOM 810 O O . ASN A 1 99 ? 18.067 3.664 -8.857 1.00 54.41 99 ASN A O 1
ATOM 814 N N . LEU A 1 100 ? 16.572 2.195 -8.073 1.00 52.97 100 LEU A N 1
ATOM 815 C CA . LEU A 1 100 ? 16.708 2.587 -6.656 1.00 52.97 100 LEU A CA 1
ATOM 816 C C . LEU A 1 100 ? 17.935 1.971 -5.969 1.00 52.97 100 LEU A C 1
ATOM 818 O O . LEU A 1 100 ? 18.376 2.473 -4.932 1.00 52.97 100 LEU A O 1
ATOM 822 N N . GLY A 1 101 ? 18.517 0.920 -6.548 1.00 44.25 101 GLY A N 1
ATOM 823 C CA . GLY A 1 101 ? 19.800 0.392 -6.107 1.00 44.25 101 GLY A CA 1
ATOM 824 C C . GLY A 1 101 ? 20.927 1.375 -6.424 1.00 44.25 101 GLY A C 1
ATOM 825 O O . GLY A 1 101 ? 21.304 1.550 -7.577 1.00 44.25 101 GLY A O 1
ATOM 826 N N . LYS A 1 102 ? 21.560 1.955 -5.396 1.00 43.31 102 LYS A N 1
ATOM 827 C CA . LYS A 1 102 ? 22.895 2.586 -5.516 1.00 43.31 102 LYS A CA 1
ATOM 828 C C . LYS A 1 102 ? 24.020 1.550 -5.712 1.00 43.31 102 LYS A C 1
ATOM 830 O O . LYS A 1 102 ? 25.168 1.808 -5.365 1.00 43.31 102 LYS A O 1
ATOM 835 N N . THR A 1 103 ? 23.694 0.355 -6.190 1.00 42.66 103 THR A N 1
ATOM 836 C CA . THR A 1 103 ? 24.650 -0.715 -6.488 1.00 42.66 103 THR A CA 1
ATOM 837 C C . THR A 1 103 ? 25.285 -0.552 -7.862 1.00 42.66 103 THR A C 1
ATO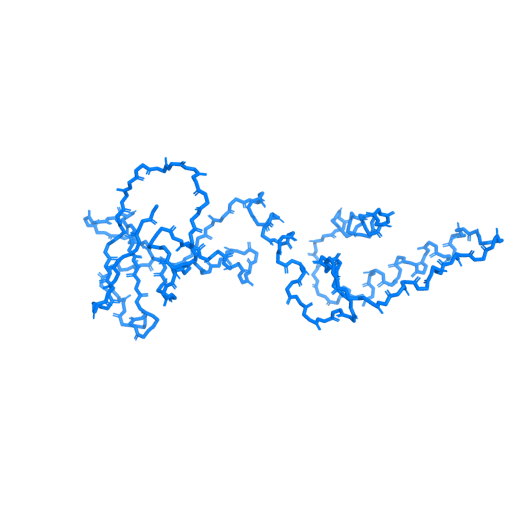M 839 O O . THR A 1 103 ? 26.290 -1.198 -8.140 1.00 42.66 103 THR A O 1
ATOM 842 N N . GLU A 1 104 ? 24.773 0.351 -8.699 1.00 41.25 104 GLU A N 1
ATOM 843 C CA . GLU A 1 104 ? 25.423 0.695 -9.954 1.00 41.25 104 GLU A CA 1
ATOM 844 C C . GLU A 1 104 ? 26.298 1.943 -9.805 1.00 41.25 104 GLU A C 1
ATOM 846 O O . GLU A 1 104 ? 25.907 2.963 -9.239 1.00 41.25 104 GLU A O 1
ATOM 851 N N . GLN A 1 105 ? 27.497 1.888 -10.387 1.00 40.50 105 GLN A N 1
ATOM 852 C CA . GLN A 1 105 ? 28.424 3.017 -10.524 1.00 40.50 105 GLN A CA 1
ATOM 853 C C . GLN A 1 105 ? 27.832 4.172 -11.374 1.00 40.50 105 GLN A C 1
ATOM 855 O O . GLN A 1 1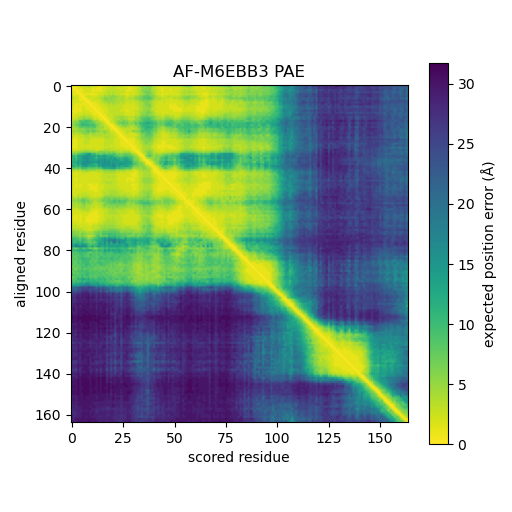05 ? 28.482 5.195 -11.588 1.00 40.50 105 GLN A O 1
ATOM 860 N N . TYR A 1 106 ? 26.611 4.000 -11.891 1.00 42.38 1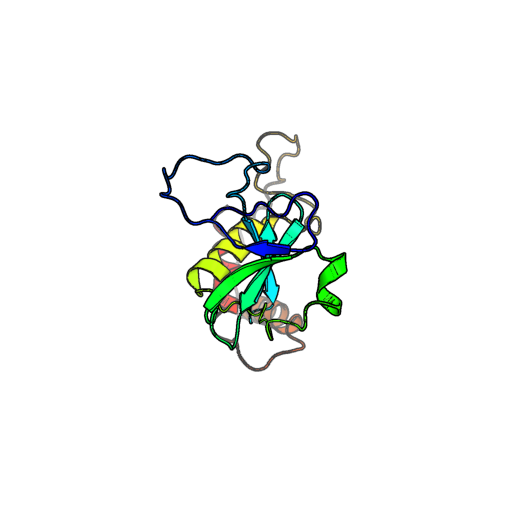06 TYR A N 1
ATOM 861 C CA . TYR A 1 106 ? 25.952 4.842 -12.874 1.00 42.38 106 TYR A CA 1
ATOM 862 C C . TYR A 1 106 ? 24.420 4.771 -12.722 1.00 42.38 106 TYR A C 1
ATOM 864 O O . TYR A 1 106 ? 23.869 3.706 -12.493 1.00 42.38 106 TYR A O 1
ATOM 872 N N . CYS A 1 107 ? 23.734 5.908 -12.875 1.00 40.81 107 CYS A N 1
ATOM 873 C CA . CYS A 1 107 ? 22.271 6.019 -12.865 1.00 40.81 107 CYS A CA 1
ATOM 874 C C . CYS A 1 107 ? 21.805 6.453 -14.274 1.00 40.81 107 CYS A C 1
ATOM 876 O O . CYS A 1 107 ? 22.233 7.523 -14.721 1.00 40.81 107 CYS A O 1
ATOM 878 N N . PRO A 1 108 ? 20.956 5.693 -14.998 1.00 43.62 108 PRO A N 1
ATOM 879 C CA . PRO A 1 108 ? 20.577 6.036 -16.376 1.00 43.62 108 PRO A CA 1
ATOM 880 C C . PRO A 1 108 ? 19.679 7.277 -16.500 1.00 43.62 108 PRO A C 1
ATOM 882 O O . PRO A 1 108 ? 19.591 7.864 -17.575 1.00 43.62 108 PRO A O 1
ATOM 885 N N . ALA A 1 109 ? 19.024 7.704 -15.415 1.00 40.00 109 ALA A N 1
ATOM 886 C CA . ALA A 1 109 ? 18.009 8.761 -15.424 1.00 40.00 109 ALA A CA 1
ATOM 887 C C . ALA A 1 109 ? 18.495 10.096 -14.817 1.00 40.00 109 ALA A C 1
ATOM 889 O O . ALA A 1 109 ? 17.742 10.811 -14.156 1.00 40.00 109 ALA A O 1
ATOM 890 N N . GLY A 1 110 ? 19.766 10.451 -15.022 1.00 39.72 110 GLY A N 1
ATOM 891 C CA . GLY A 1 110 ? 20.326 11.737 -14.601 1.00 39.72 110 GLY A CA 1
ATOM 892 C C . GLY A 1 110 ? 20.429 12.724 -15.761 1.00 39.72 110 GLY A C 1
ATOM 893 O O . GLY A 1 110 ? 21.371 12.655 -16.544 1.00 39.72 110 GLY A O 1
ATOM 894 N N . TYR A 1 111 ? 19.519 13.700 -15.847 1.00 43.47 111 TYR A N 1
ATOM 895 C CA . TYR A 1 111 ? 19.571 14.744 -16.886 1.00 43.47 111 TYR A CA 1
ATOM 896 C C . TYR A 1 111 ? 20.810 15.654 -16.786 1.00 43.47 111 TYR A C 1
ATOM 898 O O . TYR A 1 111 ? 21.107 16.369 -17.742 1.00 43.47 111 TYR A O 1
ATOM 906 N N . ARG A 1 112 ? 21.574 15.627 -15.682 1.00 49.94 112 ARG A N 1
ATOM 907 C CA . ARG A 1 112 ? 22.809 16.415 -15.523 1.00 49.94 112 ARG A CA 1
ATOM 908 C C . ARG A 1 112 ? 23.793 15.785 -14.532 1.00 49.94 112 ARG A C 1
ATOM 910 O O . ARG A 1 112 ? 23.731 16.082 -13.345 1.00 49.94 112 ARG A O 1
ATOM 917 N N . SER A 1 113 ? 24.757 15.007 -15.029 1.00 45.28 113 SER A N 1
ATOM 918 C CA . SER A 1 113 ? 26.056 14.800 -14.356 1.00 45.28 113 SER A CA 1
ATOM 919 C C . SER A 1 113 ? 27.118 14.190 -15.292 1.00 45.28 113 SER A C 1
ATOM 921 O O . SER A 1 113 ? 27.350 12.991 -15.345 1.00 45.28 113 SER A O 1
ATOM 923 N N . ALA A 1 114 ? 27.748 15.070 -16.073 1.00 53.47 114 ALA A N 1
ATOM 924 C CA . ALA A 1 114 ? 29.196 15.220 -16.294 1.00 53.47 114 ALA A CA 1
ATOM 925 C C . ALA A 1 114 ? 30.177 14.015 -16.367 1.00 53.47 114 ALA A C 1
ATOM 927 O O . ALA A 1 114 ? 31.366 14.235 -16.159 1.00 53.47 114 ALA A O 1
ATOM 928 N N . TYR A 1 115 ? 29.780 12.803 -16.765 1.00 47.50 115 TYR A N 1
ATOM 929 C CA . TYR A 1 115 ? 30.743 11.785 -17.222 1.00 47.50 115 TYR A CA 1
ATOM 930 C C . TYR A 1 115 ? 30.324 11.205 -18.574 1.00 47.50 115 TYR A C 1
ATOM 932 O O . TYR A 1 115 ? 29.354 10.458 -18.688 1.00 47.50 115 TYR A O 1
ATOM 940 N N . LYS A 1 116 ? 31.060 11.577 -19.632 1.00 47.62 116 LYS A N 1
ATOM 941 C CA . LYS A 1 116 ? 30.905 10.986 -20.969 1.00 47.62 116 LYS A CA 1
ATOM 942 C C . LYS A 1 116 ? 31.157 9.482 -20.847 1.00 47.62 116 LYS A C 1
ATOM 944 O O . LYS A 1 116 ? 32.263 9.091 -20.480 1.00 47.62 116 LYS A O 1
ATOM 949 N N . ARG A 1 117 ? 30.164 8.642 -21.174 1.00 47.22 117 ARG A N 1
ATOM 950 C CA . ARG A 1 117 ? 30.391 7.202 -21.379 1.00 47.22 117 ARG A CA 1
ATOM 951 C C . ARG A 1 117 ? 31.588 7.052 -22.320 1.00 47.22 117 ARG A C 1
ATOM 953 O O . ARG A 1 117 ? 31.553 7.572 -23.437 1.00 47.22 117 ARG A O 1
ATOM 960 N N . VAL A 1 118 ? 32.633 6.344 -21.892 1.00 55.72 118 VAL A N 1
ATOM 961 C CA . VAL A 1 118 ? 33.629 5.842 -22.842 1.00 55.72 118 VAL A CA 1
ATOM 962 C C . VAL A 1 118 ? 32.888 4.820 -23.686 1.00 55.72 118 VAL A C 1
ATOM 964 O O . VAL A 1 118 ? 32.537 3.746 -23.199 1.00 55.72 118 VAL A O 1
ATOM 967 N N . LYS A 1 119 ? 32.574 5.184 -24.930 1.00 49.88 119 LYS A N 1
ATOM 968 C CA . LYS A 1 119 ? 31.958 4.274 -25.889 1.00 49.88 119 LYS A CA 1
ATOM 969 C C . LYS A 1 119 ? 32.942 3.128 -26.121 1.00 49.88 119 LYS A C 1
ATOM 971 O O . LYS A 1 119 ? 33.938 3.303 -26.814 1.00 49.88 119 LYS A O 1
ATOM 976 N N . ARG A 1 120 ? 32.695 1.979 -25.492 1.00 57.03 120 ARG A N 1
ATOM 977 C CA . ARG A 1 120 ? 33.451 0.753 -25.742 1.00 57.03 120 ARG A CA 1
ATOM 978 C C . ARG A 1 120 ? 32.830 0.091 -26.959 1.00 57.03 120 ARG A C 1
ATOM 980 O O . ARG A 1 120 ? 31.701 -0.380 -26.903 1.00 57.03 120 ARG A O 1
ATOM 987 N N . THR A 1 121 ? 33.535 0.140 -28.075 1.00 67.06 121 THR A N 1
ATOM 988 C CA . THR A 1 121 ? 33.192 -0.640 -29.259 1.00 67.06 121 THR A CA 1
ATOM 989 C C . THR A 1 121 ? 33.827 -2.013 -29.123 1.00 67.06 121 THR A C 1
ATOM 991 O O . THR A 1 121 ? 34.972 -2.116 -28.680 1.00 67.06 121 THR A O 1
ATOM 994 N N . LEU A 1 122 ? 33.093 -3.058 -29.502 1.00 74.94 122 LEU A N 1
ATOM 995 C CA . LEU A 1 122 ? 33.708 -4.364 -29.713 1.00 74.94 122 LEU A CA 1
ATOM 996 C C . LEU A 1 122 ? 34.811 -4.224 -30.777 1.00 74.94 122 LEU A C 1
ATOM 998 O O . LEU A 1 122 ? 34.693 -3.358 -31.656 1.00 74.94 122 LEU A O 1
ATOM 1002 N N . PRO A 1 123 ? 35.885 -5.027 -30.694 1.00 83.56 123 PRO A N 1
ATOM 1003 C CA . PRO A 1 123 ? 36.867 -5.112 -31.763 1.00 83.56 123 PRO A CA 1
ATOM 1004 C C . PRO A 1 123 ? 36.167 -5.322 -33.119 1.00 83.56 123 PRO A C 1
ATOM 1006 O O . PRO A 1 123 ? 35.181 -6.061 -33.173 1.00 83.56 123 PRO A O 1
ATOM 1009 N N . PRO A 1 124 ? 36.614 -4.672 -34.208 1.00 80.75 124 PRO A N 1
ATOM 1010 C CA . PRO A 1 124 ? 35.960 -4.779 -35.517 1.00 80.75 124 PRO A CA 1
ATOM 1011 C C . PRO A 1 124 ? 35.895 -6.210 -36.070 1.00 80.75 124 PRO A C 1
ATOM 1013 O O . PRO A 1 124 ? 35.045 -6.516 -36.898 1.00 80.75 124 PRO A O 1
ATOM 1016 N N . ASP A 1 125 ? 36.800 -7.070 -35.616 1.00 85.12 125 ASP A N 1
ATOM 1017 C CA . ASP A 1 125 ? 36.937 -8.487 -35.941 1.00 85.12 125 ASP A CA 1
ATOM 1018 C C . ASP A 1 125 ? 36.189 -9.410 -34.966 1.00 85.12 125 ASP A C 1
ATOM 1020 O O . ASP A 1 125 ? 36.277 -10.633 -35.079 1.00 85.12 125 ASP A O 1
ATOM 1024 N N . PHE A 1 126 ? 35.440 -8.852 -34.009 1.00 85.00 126 PHE A N 1
ATOM 1025 C CA . PHE A 1 126 ? 34.662 -9.650 -33.074 1.00 85.00 126 PHE A CA 1
ATOM 1026 C C . PHE A 1 126 ? 33.613 -10.480 -33.816 1.00 85.00 126 PHE A C 1
ATOM 1028 O O . PHE A 1 126 ? 32.712 -9.950 -34.470 1.00 85.00 126 PHE A O 1
ATOM 1035 N N . GLN A 1 127 ? 33.693 -11.795 -33.640 1.00 85.62 127 GLN A N 1
ATOM 1036 C CA . GLN A 1 127 ? 32.649 -12.725 -34.034 1.00 85.62 127 GLN A CA 1
ATOM 1037 C C . GLN A 1 127 ? 32.063 -13.385 -32.794 1.00 85.62 127 GLN A C 1
ATOM 1039 O O . GLN A 1 127 ? 32.789 -13.859 -31.917 1.00 85.62 127 GLN A O 1
ATOM 1044 N N . LEU A 1 128 ? 30.733 -13.432 -32.745 1.00 83.12 128 LEU A N 1
ATOM 1045 C CA . LEU A 1 128 ? 30.004 -14.182 -31.735 1.00 83.12 128 LEU A CA 1
ATOM 1046 C C . LEU A 1 128 ? 30.117 -15.680 -32.058 1.00 83.12 128 LEU A C 1
ATOM 1048 O O . LEU A 1 128 ? 29.252 -16.243 -32.722 1.00 83.12 128 LEU A O 1
ATOM 1052 N N . SER A 1 129 ? 31.227 -16.293 -31.650 1.00 89.12 129 SER A N 1
ATOM 1053 C CA . SER A 1 129 ? 31.470 -17.727 -31.816 1.00 89.12 129 SER A CA 1
ATOM 1054 C C . SER A 1 129 ? 30.667 -18.558 -30.814 1.00 89.12 129 SER A C 1
ATOM 1056 O O . SER A 1 129 ? 30.235 -18.056 -29.775 1.00 89.12 129 SER A O 1
ATOM 1058 N N . ASP A 1 130 ? 30.534 -19.858 -31.077 1.00 85.69 130 ASP A N 1
ATOM 1059 C CA . ASP A 1 130 ? 29.865 -20.791 -30.161 1.00 85.69 130 ASP A CA 1
ATOM 1060 C C . ASP A 1 130 ? 30.521 -20.832 -28.772 1.00 85.69 130 ASP A C 1
ATOM 1062 O O . ASP A 1 130 ? 29.831 -20.959 -27.763 1.00 85.69 130 ASP A O 1
ATOM 1066 N N . ASP A 1 131 ? 31.843 -20.645 -28.689 1.00 82.00 131 ASP A N 1
ATOM 1067 C CA . ASP A 1 131 ? 32.549 -20.537 -27.408 1.00 82.00 131 ASP A CA 1
ATOM 1068 C C . ASP A 1 131 ? 32.158 -19.270 -26.638 1.00 82.00 131 ASP A C 1
ATOM 1070 O O . ASP A 1 131 ? 32.009 -19.311 -25.415 1.00 82.00 131 ASP A O 1
ATOM 1074 N N . TRP A 1 132 ? 31.944 -18.149 -27.335 1.00 83.38 132 TRP A N 1
ATOM 1075 C CA . TRP A 1 132 ? 31.415 -16.933 -26.720 1.00 83.38 132 TRP A CA 1
ATOM 1076 C C . TRP A 1 132 ? 29.974 -17.120 -26.257 1.00 83.38 132 TRP A C 1
ATOM 1078 O O . TRP A 1 132 ? 29.644 -16.710 -25.147 1.00 83.38 132 TRP A O 1
ATOM 1088 N N . ILE A 1 133 ? 29.135 -17.773 -27.064 1.00 81.25 133 ILE A N 1
ATOM 1089 C CA . ILE A 1 133 ? 27.746 -18.091 -26.706 1.00 81.25 133 ILE A CA 1
ATOM 1090 C C . ILE A 1 133 ? 27.716 -18.978 -25.456 1.00 81.25 133 ILE A C 1
ATOM 1092 O O . ILE A 1 133 ? 27.011 -18.661 -24.497 1.00 81.25 133 ILE A O 1
ATOM 1096 N N . ARG A 1 134 ? 28.533 -20.038 -25.418 1.00 79.25 134 ARG A N 1
ATOM 1097 C CA . ARG A 1 134 ? 28.637 -20.935 -24.261 1.00 79.25 134 ARG A CA 1
ATOM 1098 C C . ARG A 1 134 ? 29.144 -20.199 -23.026 1.00 79.25 134 ARG A C 1
ATOM 1100 O O . ARG A 1 134 ? 28.583 -20.368 -21.952 1.00 79.25 134 ARG A O 1
ATOM 1107 N N . ARG A 1 135 ? 30.144 -19.329 -23.170 1.00 76.25 135 ARG A N 1
ATOM 1108 C CA . ARG A 1 135 ? 30.678 -18.551 -22.046 1.00 76.25 135 ARG A CA 1
ATOM 1109 C C . ARG A 1 135 ? 29.677 -17.529 -21.506 1.00 76.25 135 ARG A C 1
ATOM 1111 O O . ARG A 1 135 ? 29.601 -17.338 -20.297 1.00 76.25 135 ARG A O 1
ATOM 1118 N N . LEU A 1 136 ? 28.903 -16.881 -22.375 1.00 80.44 136 LEU A N 1
ATOM 1119 C CA . LEU A 1 13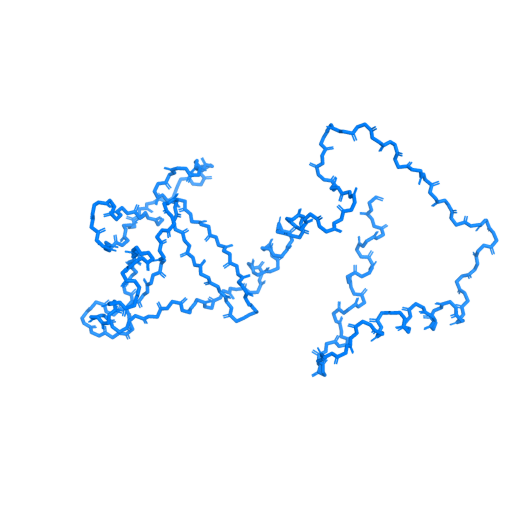6 ? 27.817 -15.988 -21.960 1.00 80.44 136 LEU A CA 1
ATOM 1120 C C . LEU A 1 136 ? 26.720 -16.760 -21.215 1.00 80.44 136 LEU A C 1
ATOM 1122 O O . LEU A 1 136 ? 26.236 -16.283 -20.192 1.00 80.44 136 LEU A O 1
ATOM 1126 N N . TYR A 1 137 ? 26.386 -17.966 -21.681 1.00 74.56 137 TYR A N 1
ATOM 1127 C CA . TYR A 1 137 ? 25.461 -18.870 -20.998 1.00 74.56 137 TYR A CA 1
ATOM 1128 C C . TYR A 1 137 ? 25.987 -19.311 -19.623 1.00 74.56 137 TYR A C 1
ATOM 1130 O O . TYR A 1 137 ? 25.275 -19.206 -18.632 1.00 74.56 137 TYR A O 1
ATOM 1138 N N . GLU A 1 138 ? 27.249 -19.734 -19.532 1.00 72.25 138 GLU A N 1
ATOM 1139 C CA . GLU A 1 138 ? 27.891 -20.117 -18.268 1.00 72.25 138 GLU A CA 1
ATOM 1140 C C . GLU A 1 138 ? 27.886 -18.967 -17.256 1.00 72.25 138 GLU A C 1
ATOM 1142 O O . GLU A 1 138 ? 27.563 -19.191 -16.096 1.00 72.25 138 GLU A O 1
ATOM 1147 N N . ILE A 1 139 ? 28.181 -17.733 -17.681 1.00 71.38 139 ILE A N 1
ATOM 1148 C CA . ILE A 1 139 ? 28.102 -16.548 -16.813 1.00 71.38 139 ILE A CA 1
ATOM 1149 C C . ILE A 1 139 ? 26.669 -16.352 -16.312 1.00 71.38 139 ILE A C 1
ATOM 1151 O O . ILE A 1 139 ? 26.470 -16.210 -15.106 1.00 71.38 139 ILE A O 1
ATOM 1155 N N . ALA A 1 140 ? 25.687 -16.389 -17.218 1.00 65.12 140 ALA A N 1
ATOM 1156 C CA . ALA A 1 140 ? 24.278 -16.206 -16.877 1.00 65.12 140 ALA A CA 1
ATOM 1157 C C . ALA A 1 140 ? 23.768 -17.266 -15.888 1.00 65.12 140 ALA A C 1
ATOM 1159 O O . ALA A 1 140 ? 22.953 -16.956 -15.025 1.00 65.12 140 ALA A O 1
ATOM 1160 N N . VAL A 1 141 ? 24.267 -18.501 -15.987 1.00 67.12 141 VAL A N 1
ATOM 1161 C CA . VAL A 1 141 ? 23.863 -19.617 -15.123 1.00 67.12 141 VAL A CA 1
ATOM 1162 C C . VAL A 1 141 ? 24.705 -19.698 -13.843 1.00 67.12 141 VAL A C 1
ATOM 1164 O O . VAL A 1 141 ? 24.205 -20.144 -12.819 1.00 67.12 141 VAL A O 1
ATOM 1167 N N . SER A 1 142 ? 25.947 -19.203 -13.840 1.00 65.19 142 SER A N 1
ATOM 1168 C CA . SER A 1 142 ? 26.831 -19.217 -12.659 1.00 65.19 142 SER A CA 1
ATOM 1169 C C . SER A 1 142 ? 26.352 -18.332 -11.506 1.00 65.19 142 SER A C 1
ATOM 1171 O O . SER A 1 142 ? 26.762 -18.529 -10.367 1.00 65.19 142 SER A O 1
ATOM 1173 N N . THR A 1 143 ? 25.480 -17.363 -11.787 1.00 51.44 143 THR A N 1
ATOM 1174 C CA . THR A 1 143 ? 24.825 -16.531 -10.769 1.00 51.44 143 THR A CA 1
ATOM 1175 C C . THR A 1 143 ? 23.556 -17.171 -10.198 1.00 51.44 143 THR A C 1
ATOM 1177 O O . THR A 1 143 ? 22.974 -16.629 -9.262 1.00 51.44 143 THR A O 1
ATOM 1180 N N . ILE A 1 144 ? 23.116 -18.308 -10.749 1.00 53.72 144 ILE A N 1
ATOM 1181 C CA . ILE A 1 144 ? 21.882 -19.005 -10.375 1.00 53.72 144 ILE A CA 1
ATOM 1182 C C . ILE A 1 144 ? 22.241 -20.161 -9.438 1.00 53.72 144 ILE A C 1
ATOM 1184 O O . ILE A 1 144 ? 22.196 -21.323 -9.828 1.00 53.72 144 ILE A O 1
ATOM 1188 N N . ASP A 1 145 ? 22.614 -19.850 -8.195 1.00 47.62 145 ASP A N 1
ATOM 1189 C CA . ASP A 1 145 ? 22.884 -20.895 -7.190 1.00 47.62 145 ASP A CA 1
ATOM 1190 C C . ASP A 1 145 ? 21.641 -21.280 -6.365 1.00 47.62 145 ASP A C 1
ATOM 1192 O O . ASP A 1 145 ? 21.683 -22.205 -5.562 1.00 47.62 145 ASP A O 1
ATOM 1196 N N . THR A 1 146 ? 20.483 -20.647 -6.586 1.00 44.78 146 THR A N 1
ATOM 1197 C CA . THR A 1 146 ? 19.217 -21.072 -5.962 1.00 44.78 146 THR A CA 1
ATOM 1198 C C . THR A 1 146 ? 18.006 -20.662 -6.796 1.00 44.78 146 THR A C 1
ATOM 1200 O O . THR A 1 146 ? 17.576 -19.517 -6.712 1.00 44.78 146 THR A O 1
ATOM 1203 N N . ALA A 1 147 ? 17.468 -21.601 -7.578 1.00 35.88 147 ALA A N 1
ATOM 1204 C CA . ALA A 1 147 ? 16.034 -21.850 -7.801 1.00 35.88 147 ALA A CA 1
ATOM 1205 C C . ALA A 1 147 ? 15.847 -22.623 -9.117 1.00 35.88 147 ALA A C 1
ATOM 1207 O O . ALA A 1 147 ? 15.915 -22.075 -10.216 1.00 35.88 147 ALA A O 1
ATOM 1208 N N . GLN A 1 148 ? 15.577 -23.925 -9.005 1.00 40.28 148 GLN A N 1
ATOM 1209 C CA . GLN A 1 148 ? 14.931 -24.687 -10.070 1.00 40.28 148 GLN A CA 1
ATOM 1210 C C . GLN A 1 148 ? 13.531 -24.111 -10.303 1.00 40.28 148 GLN A C 1
ATOM 1212 O O . GLN A 1 148 ? 12.602 -24.515 -9.613 1.00 40.28 148 GLN A O 1
ATOM 1217 N N . ALA A 1 149 ? 13.412 -23.177 -11.245 1.00 41.16 149 ALA A N 1
ATOM 1218 C CA . ALA A 1 149 ? 12.265 -22.956 -12.133 1.00 41.16 149 ALA A CA 1
ATOM 1219 C C . ALA A 1 149 ? 12.311 -21.519 -12.658 1.00 41.16 149 ALA A C 1
ATOM 1221 O O . ALA A 1 149 ? 11.607 -20.689 -12.117 1.00 41.16 149 ALA A O 1
ATOM 1222 N N . GLU A 1 150 ? 13.119 -21.213 -13.681 1.00 47.09 150 GLU A N 1
ATOM 1223 C CA . GLU A 1 150 ? 12.906 -20.018 -14.526 1.00 47.09 150 GLU A CA 1
ATOM 1224 C C . GLU A 1 150 ? 13.881 -19.980 -15.721 1.00 47.09 150 GLU A C 1
ATOM 1226 O O . GLU A 1 150 ? 14.711 -19.089 -15.878 1.00 47.09 150 GLU A O 1
ATOM 1231 N N . LEU A 1 151 ? 13.798 -20.978 -16.607 1.00 43.66 151 LEU A N 1
ATOM 1232 C CA . LEU A 1 151 ? 14.614 -21.004 -17.834 1.00 43.66 151 LEU A CA 1
ATOM 1233 C C . LEU A 1 151 ? 14.028 -20.175 -18.995 1.00 43.66 151 LEU A C 1
ATOM 1235 O O . LEU A 1 151 ? 14.730 -19.945 -19.974 1.00 43.66 151 LEU A O 1
ATOM 1239 N N . GLU A 1 152 ? 12.795 -19.663 -18.893 1.00 37.69 152 GLU A N 1
ATOM 1240 C CA . GLU A 1 152 ? 12.202 -18.813 -19.946 1.00 37.69 152 GLU A CA 1
ATOM 1241 C C . GLU A 1 152 ? 12.389 -17.298 -19.726 1.00 37.69 152 GLU A C 1
ATOM 1243 O O . GLU A 1 152 ? 12.323 -16.538 -20.690 1.00 37.69 152 GLU A O 1
ATOM 1248 N N . TYR A 1 153 ? 12.689 -16.835 -18.505 1.00 41.56 153 TYR A N 1
ATOM 1249 C CA . TYR A 1 153 ? 12.719 -15.395 -18.185 1.00 41.56 153 TYR A CA 1
ATOM 1250 C C . TYR A 1 153 ? 14.114 -14.751 -18.224 1.00 41.56 153 TYR A C 1
ATOM 1252 O O . TYR A 1 153 ? 14.235 -13.561 -18.524 1.00 41.56 153 TYR A O 1
ATOM 1260 N N . ALA A 1 154 ? 15.187 -15.517 -18.007 1.00 39.09 154 ALA A N 1
ATOM 1261 C CA . ALA A 1 154 ? 16.544 -14.964 -17.917 1.00 39.09 154 ALA A CA 1
ATOM 1262 C C . ALA A 1 154 ? 17.089 -14.427 -19.258 1.00 39.09 154 ALA A C 1
ATOM 1264 O O . ALA A 1 154 ? 17.824 -13.439 -19.287 1.00 39.09 154 ALA A O 1
ATOM 1265 N N . VAL A 1 155 ? 16.687 -15.018 -20.391 1.00 39.66 155 VAL A N 1
ATOM 1266 C CA . VAL A 1 155 ? 17.140 -14.576 -21.726 1.00 39.66 155 VAL A CA 1
ATOM 1267 C C . VAL A 1 155 ? 16.580 -13.190 -22.081 1.00 39.66 155 VAL A C 1
ATOM 1269 O O . VAL A 1 155 ? 17.230 -12.415 -22.787 1.00 39.66 155 VAL A O 1
ATOM 1272 N N . PHE A 1 156 ? 15.409 -12.832 -21.546 1.00 34.31 156 PHE A N 1
ATOM 1273 C CA . PHE A 1 156 ? 14.748 -11.565 -21.859 1.00 34.31 156 PHE A CA 1
ATOM 1274 C C . PHE A 1 156 ? 15.436 -10.360 -21.196 1.00 34.31 156 PHE A C 1
ATOM 1276 O O . PHE A 1 156 ? 15.529 -9.286 -21.795 1.00 34.31 156 PHE A O 1
ATOM 1283 N N . VAL A 1 157 ? 15.998 -10.546 -19.997 1.00 39.72 157 VAL A N 1
ATOM 1284 C CA . VAL A 1 157 ? 16.641 -9.469 -19.222 1.00 39.72 157 VAL A CA 1
ATOM 1285 C C . VAL A 1 157 ? 17.954 -9.008 -19.870 1.00 39.72 157 VAL A C 1
ATOM 1287 O O . VAL A 1 157 ? 18.225 -7.808 -19.925 1.00 39.72 157 VAL A O 1
ATOM 1290 N N . CYS A 1 158 ? 18.737 -9.918 -20.461 1.00 34.25 158 CYS A N 1
ATOM 1291 C CA . CYS A 1 158 ? 19.973 -9.536 -21.154 1.00 34.25 158 CYS A CA 1
ATOM 1292 C C . CYS A 1 158 ? 19.733 -8.828 -22.497 1.00 34.25 158 CYS A C 1
ATOM 1294 O O . CYS A 1 158 ? 20.523 -7.960 -22.870 1.00 34.25 158 CYS A O 1
ATOM 1296 N N . PHE A 1 159 ? 18.656 -9.140 -23.225 1.00 31.22 159 PHE A N 1
ATOM 1297 C CA . PHE A 1 159 ? 18.412 -8.504 -24.525 1.00 31.22 159 PHE A CA 1
ATOM 1298 C C . PHE A 1 159 ? 17.909 -7.059 -24.403 1.00 31.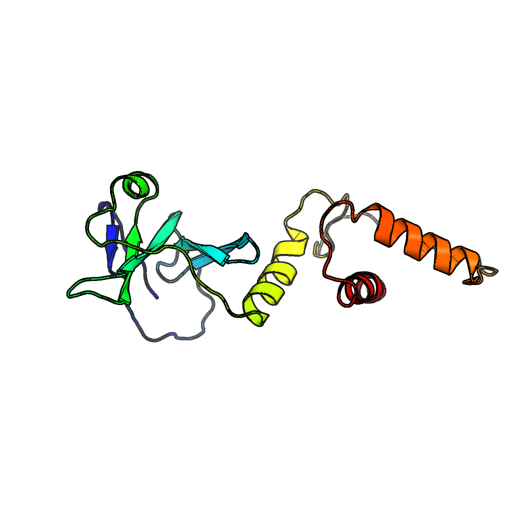22 159 PHE A C 1
ATOM 1300 O O . PHE A 1 159 ? 18.267 -6.219 -25.232 1.00 31.22 159 PHE A O 1
ATOM 1307 N N . ILE A 1 160 ? 17.165 -6.715 -23.347 1.00 36.31 160 ILE A N 1
ATOM 1308 C CA . ILE A 1 160 ? 16.688 -5.335 -23.136 1.00 36.31 160 ILE A CA 1
ATOM 1309 C C . ILE A 1 160 ? 17.838 -4.381 -22.758 1.00 36.31 160 ILE A C 1
ATOM 1311 O O . ILE A 1 160 ? 17.784 -3.195 -23.085 1.00 36.31 160 ILE A O 1
ATOM 1315 N N . ALA A 1 161 ? 18.949 -4.894 -22.215 1.00 34.28 161 ALA A N 1
ATOM 1316 C CA . ALA A 1 161 ? 20.160 -4.109 -21.951 1.00 34.28 161 ALA A CA 1
ATOM 1317 C C . ALA A 1 161 ? 20.911 -3.649 -23.224 1.00 34.28 161 ALA A C 1
ATOM 1319 O O . ALA A 1 161 ? 21.887 -2.905 -23.130 1.00 34.28 161 ALA A O 1
ATOM 1320 N N . SER A 1 162 ? 20.464 -4.054 -24.420 1.00 29.05 162 SER A N 1
ATOM 1321 C CA . SER A 1 162 ? 21.091 -3.686 -25.700 1.00 29.05 162 SER A CA 1
ATOM 1322 C C . SER A 1 162 ? 20.356 -2.594 -26.493 1.00 29.05 162 SER A C 1
ATOM 1324 O O . SER A 1 162 ? 20.768 -2.251 -27.602 1.00 29.05 162 SER A O 1
ATOM 1326 N N . ARG A 1 163 ? 19.320 -1.965 -25.917 1.00 32.38 163 ARG A N 1
ATOM 1327 C CA . ARG A 1 163 ? 18.794 -0.680 -26.412 1.00 32.38 163 ARG A CA 1
ATOM 1328 C C . ARG A 1 163 ? 18.856 0.394 -25.327 1.00 32.38 163 ARG A C 1
ATOM 1330 O O . ARG A 1 163 ? 17.856 0.746 -24.711 1.00 32.38 163 ARG A O 1
ATOM 1337 N N . CYS A 1 164 ? 20.064 0.920 -25.146 1.00 34.41 164 CYS A N 1
ATOM 1338 C CA . CYS A 1 164 ? 20.366 2.220 -24.550 1.00 34.41 164 CYS A CA 1
ATOM 1339 C C . CYS A 1 164 ? 21.357 2.958 -25.451 1.00 34.41 164 CYS A C 1
ATOM 1341 O O . CYS A 1 164 ? 22.328 2.311 -25.904 1.00 34.41 164 CYS A O 1
#

Secondary structure (DSSP, 8-state):
-B---TTSSEEEPBP-----PPPPTTSTT-EEEEEEETTEEEEEETT-PEEEEE-SSTTTT-EEEE-GGGGGG--TT-EE------HHHHHHHHHHHTT--TTSS--TT-SS--------PPPTT----HHHHHHHHHHHHHT--S-S--TTTHHHHHHHTT--

Sequence (164 aa):
MYSKVGSYQWNWIQWALCNDAPISKNNPAYWNVYLETEEGGMLTDYEGNILRVTRYGSNWGVAYAVKPSFLVRDTTHSPTSLFVVDRDLLDWIRYTTGNLGKTEQYCPAGYRSAYKRVKRTLPPDFQLSDDWIRRLYEIAVSTIDTAQAELEYAVFVCFIASRC

Mean predicted aligned error: 16.64 Å

Radius of gyration: 22.7 Å; Cα contacts (8 Å, |Δi|>4): 170; chains: 1; bounding box: 56×41×55 Å

pLDDT: mean 71.67, std 19.82, range [29.05, 95.75]

Foldseek 3Di:
DFADCDPHQKDFDDDDDDPPDDDDLCGRPDWDADAPDPQGDWIAHSVRWTKKAQCDDPRHRTIMTGDPVCPVVPPVRVIDRRDGDDPVVVVVCCVVCVQVDPPDPDGPPDPDDDDDPPPDDDDPPDDCDPVVVVVVVCVLCVVPPDDPDDPPPSVVVVVVVPPD

Solvent-accessible surface area (backbone atoms only — not comparable to full-atom values): 10479 Å² total; per-residue (Å²): 93,30,56,70,40,80,93,51,61,49,31,66,52,44,84,67,89,82,81,90,63,93,72,56,68,84,31,47,59,30,69,50,82,48,68,82,46,98,77,26,36,56,43,22,39,55,85,59,28,36,50,34,31,22,66,48,72,98,59,48,71,45,49,29,32,29,36,71,92,40,57,91,72,60,58,91,46,56,58,43,60,84,40,83,68,57,67,70,58,52,53,49,47,51,64,71,49,64,74,69,56,86,81,50,102,66,71,95,87,59,96,80,73,99,66,82,77,80,83,80,72,76,63,94,82,69,69,92,40,72,69,54,52,50,50,53,49,49,56,67,49,70,74,60,85,80,72,100,80,62,87,80,59,61,68,56,62,64,58,59,71,72,76,125